Protein AF-A0A7J3Y0Q3-F1 (afdb_monomer_lite)

pLDDT: mean 72.99, std 20.31, range [28.58, 98.06]

Secondary structure (DSSP, 8-state):
----------SSS-SSTTTTS-GGGSHHHHHHHHHH-----PPPPHHHHHHHHHHHHHHHHHHHHHHHHHHHHHHH--

Sequence (78 aa):
MSWWKHHYCGPWPGHGPWSYLPPWERPGWILWWGAGIQPPVAPLTKEAELQYLENLRSYLQNLLKQVEDRINELKGSK

Foldseek 3Di:
DDPDDDDPPDPAPAPDPCNVPDRCPDPVNVVVVVVPCDDPPDPQDPVNVVVVVVVVVVVVVVVVVVVVVVVVVVVVVD

Structure (mmCIF, N/CA/C/O backbone):
data_AF-A0A7J3Y0Q3-F1
#
_entry.id   AF-A0A7J3Y0Q3-F1
#
loop_
_atom_site.group_PDB
_atom_site.id
_atom_site.type_symbol
_atom_site.label_atom_id
_atom_site.label_alt_id
_atom_site.label_comp_id
_atom_site.label_asym_id
_atom_site.label_en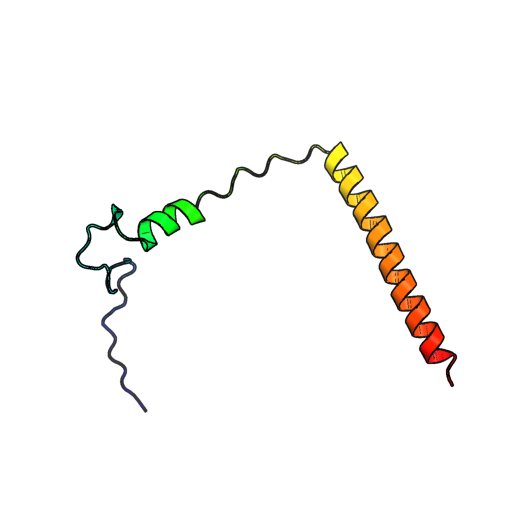tity_id
_atom_site.label_seq_id
_atom_site.pdbx_PDB_ins_code
_atom_site.Cartn_x
_atom_site.Cartn_y
_atom_site.Cartn_z
_atom_site.occupancy
_atom_site.B_iso_or_equiv
_atom_site.auth_seq_id
_atom_site.auth_comp_id
_atom_site.auth_asym_id
_atom_site.auth_atom_id
_atom_site.pdbx_PDB_model_num
ATOM 1 N N . MET A 1 1 ? -24.790 -40.552 6.172 1.00 36.28 1 MET A N 1
ATOM 2 C CA . MET A 1 1 ? -23.347 -40.822 6.350 1.00 36.28 1 MET A CA 1
ATOM 3 C C . MET A 1 1 ? -22.911 -41.832 5.304 1.00 36.28 1 MET A C 1
ATOM 5 O O . MET A 1 1 ? -23.593 -42.829 5.134 1.00 36.28 1 MET A O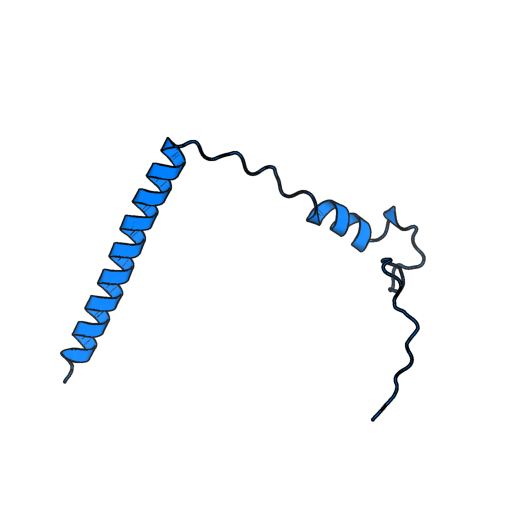 1
ATOM 9 N N . SER A 1 2 ? -21.794 -41.541 4.636 1.00 39.44 2 SER A N 1
ATOM 10 C CA . SER A 1 2 ? -21.064 -42.393 3.687 1.00 39.44 2 SER A CA 1
ATOM 11 C C . SER A 1 2 ? -21.740 -42.732 2.349 1.00 39.44 2 SER A C 1
ATOM 13 O O . SER A 1 2 ? -22.396 -43.756 2.209 1.00 39.44 2 SER A O 1
ATOM 15 N N . TRP A 1 3 ? -21.473 -41.904 1.334 1.00 28.58 3 TRP A N 1
ATOM 16 C CA . TRP A 1 3 ? -21.410 -42.323 -0.075 1.00 28.58 3 TRP A CA 1
ATOM 17 C C . TRP A 1 3 ? -20.048 -41.899 -0.641 1.00 28.58 3 TRP A C 1
ATOM 19 O O . TRP A 1 3 ? -19.912 -41.078 -1.543 1.00 28.58 3 TRP A O 1
ATOM 29 N N . TRP A 1 4 ? -19.003 -42.451 -0.026 1.00 41.62 4 TRP A N 1
ATOM 30 C CA . TRP A 1 4 ? -17.669 -42.503 -0.602 1.00 41.62 4 TRP A CA 1
ATOM 31 C C . TRP A 1 4 ? -17.698 -43.469 -1.792 1.00 41.62 4 TRP A C 1
ATOM 33 O O . TRP A 1 4 ? -17.625 -44.682 -1.621 1.00 41.62 4 TRP A O 1
ATOM 43 N N . LYS A 1 5 ? -17.792 -42.934 -3.010 1.00 39.88 5 LYS A N 1
ATOM 44 C CA . LYS A 1 5 ? -17.278 -43.597 -4.213 1.00 39.88 5 LYS A CA 1
ATOM 45 C C . LYS A 1 5 ? -16.365 -42.622 -4.941 1.00 39.88 5 LYS A C 1
ATOM 47 O O . LYS A 1 5 ? -16.761 -41.888 -5.839 1.00 39.88 5 LYS A O 1
ATOM 52 N N . HIS A 1 6 ? -15.117 -42.633 -4.482 1.00 44.09 6 HIS A N 1
ATOM 53 C CA . HIS A 1 6 ? -13.935 -42.404 -5.300 1.00 44.09 6 HIS A CA 1
ATOM 54 C C . HIS A 1 6 ? -14.164 -42.959 -6.708 1.00 44.09 6 HIS A C 1
ATOM 56 O O . HIS A 1 6 ? -14.344 -44.165 -6.804 1.00 44.09 6 HIS A O 1
ATOM 62 N N . HIS A 1 7 ? -14.190 -42.122 -7.755 1.00 39.94 7 HIS A N 1
ATOM 63 C CA . HIS A 1 7 ? -13.809 -42.526 -9.123 1.00 39.94 7 HIS A CA 1
ATOM 64 C C . HIS A 1 7 ? -13.731 -41.393 -10.171 1.00 39.94 7 HIS A C 1
ATOM 66 O O . HIS A 1 7 ? -13.793 -41.685 -11.357 1.00 39.94 7 HIS A O 1
ATOM 72 N N . TYR A 1 8 ? -13.534 -40.120 -9.799 1.00 45.56 8 TYR A N 1
ATOM 73 C CA . TYR A 1 8 ? -13.285 -39.061 -10.803 1.00 45.56 8 TYR A CA 1
ATOM 74 C C . TYR A 1 8 ? -12.171 -38.075 -10.418 1.00 45.56 8 TYR A C 1
ATOM 76 O O . TYR A 1 8 ? -12.196 -36.911 -10.803 1.00 45.56 8 TYR A O 1
ATOM 84 N N . CYS A 1 9 ? -11.145 -38.548 -9.704 1.00 44.22 9 CYS A N 1
ATOM 85 C CA . CYS A 1 9 ? -9.850 -37.865 -9.704 1.00 44.22 9 CYS A CA 1
ATOM 86 C C . CYS A 1 9 ? -9.067 -38.284 -10.954 1.00 44.22 9 CYS A C 1
ATOM 88 O O . CYS A 1 9 ? -8.292 -39.236 -10.924 1.00 44.22 9 CYS A O 1
ATOM 90 N N . GLY A 1 10 ? -9.279 -37.558 -12.047 1.00 42.16 10 GLY A N 1
ATOM 91 C CA . GLY A 1 10 ? -8.286 -37.382 -13.099 1.00 42.16 10 GLY A CA 1
ATOM 92 C C . GLY A 1 10 ? -7.967 -35.884 -13.198 1.00 42.16 10 GLY A C 1
ATOM 93 O O . GLY A 1 10 ? -8.905 -35.091 -13.194 1.00 42.16 10 GLY A O 1
ATOM 94 N N . PRO A 1 11 ? -6.694 -35.462 -13.287 1.00 51.72 11 PRO A N 1
ATOM 95 C CA . PRO A 1 11 ? -6.282 -34.051 -13.273 1.00 51.72 11 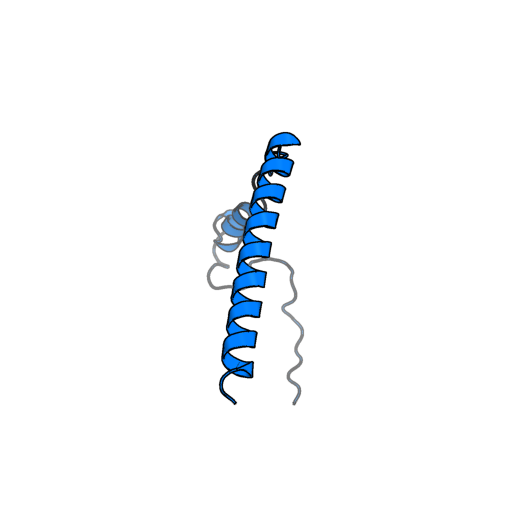PRO A CA 1
ATOM 96 C C . PRO A 1 11 ? -6.547 -33.315 -14.603 1.00 51.72 11 PRO A C 1
ATOM 98 O O . PRO A 1 11 ? -5.875 -32.338 -14.917 1.00 51.72 11 PRO A O 1
ATOM 101 N N . TRP A 1 12 ? -7.505 -33.775 -15.410 1.00 48.66 12 TRP A N 1
ATOM 102 C CA . TRP A 1 12 ? -7.710 -33.280 -16.770 1.00 48.66 12 TRP A CA 1
ATOM 103 C C . TRP A 1 12 ? -9.046 -32.544 -16.909 1.00 48.66 12 TRP A C 1
ATOM 105 O O . TRP A 1 12 ? -10.087 -33.072 -16.504 1.00 48.66 12 TRP A O 1
ATOM 115 N N . PRO A 1 13 ? -9.066 -31.350 -17.527 1.00 51.44 13 PRO A N 1
ATOM 116 C CA . PRO A 1 13 ? -10.296 -30.613 -17.760 1.00 51.44 13 PRO A CA 1
ATOM 117 C C . PRO A 1 13 ? -11.079 -31.318 -18.872 1.00 51.44 13 PRO A C 1
ATOM 119 O O . PRO A 1 13 ? -10.786 -31.172 -20.060 1.00 51.44 13 PRO A O 1
ATOM 122 N N . GLY A 1 14 ? -12.059 -32.140 -18.498 1.00 52.91 14 GLY A N 1
ATOM 123 C CA . GLY A 1 14 ? -12.821 -32.907 -19.484 1.00 52.91 14 GLY A CA 1
ATOM 124 C C . GLY A 1 14 ? -14.068 -33.635 -19.017 1.00 52.91 14 GLY A C 1
ATOM 125 O O . GLY A 1 14 ? -14.769 -34.181 -19.859 1.00 52.91 14 GLY A O 1
ATOM 126 N N . HIS A 1 15 ? -14.393 -33.600 -17.726 1.00 58.22 15 HIS A N 1
ATOM 127 C CA . HIS A 1 15 ? -15.664 -34.095 -17.195 1.00 58.22 15 HIS A CA 1
ATOM 128 C C . HIS A 1 15 ? -16.596 -32.915 -16.908 1.00 58.22 15 HIS A C 1
ATOM 130 O O . HIS A 1 15 ? -16.880 -32.579 -15.764 1.00 58.22 15 HIS A O 1
ATOM 136 N N . GLY A 1 16 ? -17.015 -32.240 -17.976 1.00 68.44 16 GLY A N 1
ATOM 137 C CA . GLY A 1 16 ? -17.911 -31.089 -17.928 1.00 68.44 16 GLY A CA 1
ATOM 138 C C . GLY A 1 16 ? -18.741 -30.984 -19.209 1.00 68.44 16 GLY A C 1
ATOM 139 O O . GLY A 1 16 ? -18.550 -31.789 -20.120 1.00 68.44 16 GLY A O 1
ATOM 140 N N . PRO A 1 17 ? -19.630 -29.987 -19.323 1.00 75.31 17 PRO A N 1
ATOM 141 C CA . PRO A 1 17 ? -20.543 -29.815 -20.460 1.00 75.31 17 PRO A CA 1
ATOM 142 C C . PRO A 1 17 ? -19.849 -29.606 -21.816 1.00 75.31 17 PRO A C 1
ATOM 144 O O . PRO A 1 17 ? -20.526 -29.517 -22.829 1.00 75.31 17 PRO A O 1
ATOM 147 N N . TRP A 1 18 ? -18.517 -29.535 -21.853 1.00 70.19 18 TRP A N 1
ATOM 148 C CA . TRP A 1 18 ? -17.692 -29.320 -23.045 1.00 70.19 18 TRP A CA 1
ATOM 149 C C . TRP A 1 18 ? -16.752 -30.506 -23.331 1.00 70.19 18 TRP A C 1
ATOM 151 O O . TRP A 1 18 ? -15.751 -30.365 -24.030 1.00 70.19 18 TRP A O 1
ATOM 161 N N . SER A 1 19 ? -17.053 -31.685 -22.772 1.00 73.06 19 SER A N 1
ATOM 162 C CA . SER A 1 19 ? -16.280 -32.924 -22.952 1.00 73.06 19 SER A CA 1
ATOM 163 C C . SER A 1 19 ? -16.277 -33.450 -24.392 1.00 73.06 19 SER A C 1
ATOM 165 O O . SER A 1 19 ? -15.357 -34.170 -24.772 1.00 73.06 19 SER A O 1
ATOM 167 N N . TYR A 1 20 ? -17.275 -33.071 -25.196 1.00 79.56 20 TYR A N 1
ATOM 168 C CA . TYR A 1 20 ? -17.378 -33.433 -26.611 1.00 79.56 20 TYR A CA 1
ATOM 169 C C . TYR A 1 20 ? -16.433 -32.630 -27.517 1.00 79.56 20 TYR A C 1
ATOM 171 O O . TYR A 1 20 ? -16.166 -33.055 -28.636 1.00 79.56 20 TYR A O 1
ATOM 179 N N . LEU A 1 21 ? -15.918 -31.488 -27.050 1.00 79.62 21 LEU A N 1
ATOM 180 C CA . LEU A 1 21 ? -14.952 -30.687 -27.800 1.00 79.62 21 LEU A CA 1
ATOM 181 C C . LEU A 1 21 ? -13.532 -31.226 -27.592 1.00 79.62 21 LEU A C 1
ATOM 183 O O . LEU A 1 21 ? -13.219 -31.700 -26.486 1.00 79.62 21 LEU A O 1
ATOM 187 N N . PRO A 1 22 ? -12.647 -31.130 -28.599 1.00 77.75 22 PRO A N 1
ATOM 188 C CA . PRO A 1 22 ? -11.233 -31.406 -28.408 1.00 77.75 22 PRO A CA 1
ATOM 189 C C . PRO A 1 22 ? -10.628 -30.447 -27.364 1.00 77.75 22 PRO A C 1
ATOM 191 O O . PRO A 1 22 ? -11.098 -29.316 -27.224 1.00 77.75 22 PRO A O 1
ATOM 194 N N . PRO A 1 23 ? -9.591 -30.863 -26.608 1.00 69.81 23 PRO 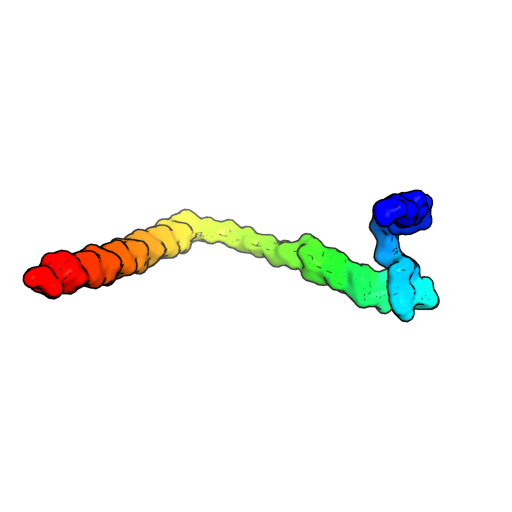A N 1
ATOM 195 C CA . PRO A 1 23 ? -9.083 -30.108 -25.460 1.00 69.81 23 PRO A CA 1
ATOM 196 C C . PRO A 1 23 ? -8.767 -28.634 -25.735 1.00 69.81 23 PRO A C 1
ATOM 198 O O . PRO A 1 23 ? -9.060 -27.803 -24.884 1.00 69.81 23 PRO A O 1
ATOM 201 N N . TRP A 1 24 ? -8.240 -28.298 -26.916 1.00 75.44 24 TRP A N 1
ATOM 202 C CA . TRP A 1 24 ? -7.848 -26.931 -27.283 1.00 75.44 24 TRP A CA 1
ATOM 203 C C . TRP A 1 24 ? -9.015 -25.972 -27.554 1.00 75.44 24 TRP A C 1
ATOM 205 O O . TRP A 1 24 ? -8.837 -24.762 -27.460 1.00 75.44 24 TRP A O 1
ATOM 215 N N . GLU A 1 25 ? -10.208 -26.495 -27.842 1.00 78.62 25 GLU A N 1
ATOM 216 C CA . GLU A 1 25 ? -11.438 -25.706 -28.018 1.00 78.62 25 GLU A CA 1
ATOM 217 C C . GLU A 1 25 ? -12.201 -25.529 -26.698 1.00 78.62 25 GLU A C 1
ATOM 219 O O . GLU A 1 25 ? -13.215 -24.833 -26.638 1.00 78.62 25 GLU A O 1
ATOM 224 N N . ARG A 1 26 ? -11.730 -26.152 -25.609 1.00 81.69 26 ARG A N 1
ATOM 225 C CA . ARG A 1 26 ? -12.392 -26.056 -24.309 1.00 81.69 26 ARG A CA 1
ATOM 226 C C . ARG A 1 26 ? -12.079 -24.706 -23.657 1.00 81.69 26 ARG A C 1
ATOM 228 O O . ARG A 1 26 ? -10.913 -24.330 -23.555 1.00 81.69 26 ARG A O 1
ATOM 235 N N . PRO A 1 27 ? -13.071 -24.016 -23.076 1.00 72.62 27 PRO A N 1
ATOM 236 C CA . PRO A 1 27 ? -12.847 -22.748 -22.380 1.00 72.62 27 PRO A CA 1
ATOM 237 C C . PRO A 1 27 ? -11.830 -22.844 -21.238 1.00 72.62 27 PRO A C 1
ATOM 239 O O . PRO A 1 27 ? -11.032 -21.934 -21.048 1.00 72.62 27 PRO A O 1
ATOM 242 N N . GLY A 1 28 ? -11.789 -23.972 -20.519 1.00 68.25 28 GLY A N 1
ATOM 243 C CA . GLY A 1 28 ? -10.773 -24.215 -19.489 1.00 68.25 28 GLY A CA 1
ATOM 244 C C . GLY A 1 28 ? -9.339 -24.255 -20.034 1.00 68.25 28 GLY A C 1
ATOM 245 O O . GLY A 1 28 ? -8.420 -23.859 -19.329 1.00 68.25 28 GLY A O 1
ATOM 246 N N . TRP A 1 29 ? -9.142 -24.675 -21.288 1.00 69.44 29 TRP A N 1
ATOM 247 C CA . TRP A 1 29 ? -7.834 -24.679 -21.948 1.00 69.44 29 TRP A CA 1
ATOM 248 C C . TRP A 1 29 ? -7.379 -23.266 -22.314 1.00 69.44 29 TRP A C 1
ATOM 250 O O . TRP A 1 29 ? -6.250 -22.884 -22.017 1.00 69.44 29 TRP A O 1
ATOM 260 N N . ILE A 1 30 ? -8.282 -22.465 -22.884 1.00 67.75 30 ILE A N 1
ATOM 261 C CA . ILE A 1 30 ? -8.029 -21.054 -23.213 1.00 67.75 30 ILE A CA 1
ATOM 262 C C . ILE A 1 30 ? -7.711 -20.259 -21.940 1.00 67.75 30 ILE A C 1
ATOM 264 O O . ILE A 1 30 ? -6.754 -19.489 -21.906 1.00 67.75 30 ILE A O 1
ATOM 268 N N . LEU A 1 31 ? -8.472 -20.488 -20.868 1.00 65.44 31 LEU A N 1
ATOM 269 C CA . LEU A 1 31 ? -8.256 -19.831 -19.580 1.00 65.44 31 LEU A CA 1
ATOM 270 C C . LEU A 1 31 ? -6.970 -20.292 -18.888 1.00 65.44 31 LEU 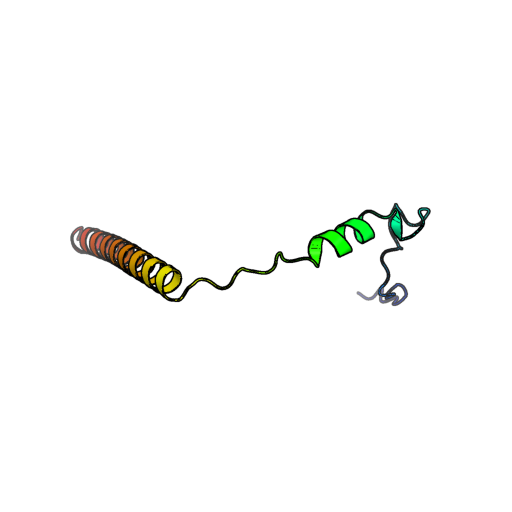A C 1
ATOM 272 O O . LEU A 1 31 ? -6.351 -19.489 -18.203 1.00 65.44 31 LEU A O 1
ATOM 276 N N . TRP A 1 32 ? -6.530 -21.540 -19.070 1.00 62.38 32 TRP A N 1
ATOM 277 C CA . TRP A 1 32 ? -5.269 -22.023 -18.496 1.00 62.38 32 TRP A CA 1
ATOM 278 C C . TRP A 1 32 ? -4.050 -21.337 -19.128 1.00 62.38 32 TRP A C 1
ATOM 280 O O . TRP A 1 32 ? -3.150 -20.896 -18.414 1.00 62.38 32 TRP A O 1
ATOM 290 N N . TRP A 1 33 ? -4.068 -21.145 -20.450 1.00 60.50 33 TRP A N 1
ATOM 291 C CA . TRP A 1 33 ? -3.060 -20.340 -21.149 1.00 60.50 33 TRP A CA 1
ATOM 292 C C . TRP A 1 33 ? -3.185 -18.840 -20.845 1.00 60.50 33 TRP A C 1
ATOM 294 O O . TRP A 1 33 ? -2.172 -18.151 -20.753 1.00 60.50 33 TRP A O 1
ATOM 304 N N . GLY A 1 34 ? -4.404 -18.335 -20.633 1.00 55.84 34 GLY A N 1
ATOM 305 C CA . GLY A 1 34 ? -4.650 -16.941 -20.250 1.00 55.84 34 GLY A CA 1
ATOM 306 C C . GLY A 1 34 ? -4.282 -16.605 -18.799 1.00 55.84 34 GLY A C 1
ATOM 307 O O . GLY A 1 34 ? -3.906 -15.474 -18.514 1.00 55.84 34 GLY A O 1
ATOM 308 N N . ALA A 1 35 ? -4.354 -17.575 -17.883 1.00 55.97 35 ALA A N 1
ATOM 309 C CA . ALA A 1 35 ? -4.069 -17.386 -16.458 1.00 55.97 35 ALA A CA 1
ATOM 310 C C . ALA A 1 35 ? -2.588 -17.594 -16.090 1.00 55.97 35 ALA A C 1
ATOM 312 O O . ALA A 1 35 ? -2.167 -17.187 -15.009 1.00 55.97 35 ALA A O 1
ATOM 313 N N . GLY A 1 36 ? -1.801 -18.239 -16.959 1.00 51.41 36 GLY A N 1
ATOM 314 C CA . GLY A 1 36 ? -0.396 -18.573 -16.697 1.00 51.41 36 GLY A CA 1
ATOM 315 C C . GLY A 1 36 ? 0.620 -17.517 -17.138 1.00 51.41 36 GLY A C 1
ATOM 316 O O . GLY A 1 36 ? 1.761 -17.542 -16.681 1.00 51.41 36 GLY A O 1
ATOM 317 N N . ILE A 1 37 ? 0.229 -16.580 -18.002 1.00 51.50 37 ILE A N 1
ATOM 318 C CA . ILE A 1 37 ? 1.115 -15.514 -18.478 1.00 51.50 37 ILE A CA 1
ATOM 319 C C . ILE A 1 37 ? 0.860 -14.289 -17.606 1.00 51.50 37 ILE A C 1
ATOM 321 O O . ILE A 1 37 ? 0.142 -13.365 -17.984 1.00 51.50 37 ILE A O 1
ATOM 325 N N . GLN A 1 38 ? 1.439 -14.282 -16.403 1.00 52.59 38 GLN A N 1
ATOM 326 C CA . GLN A 1 38 ? 1.661 -13.001 -15.742 1.00 52.59 38 GLN A CA 1
ATOM 327 C C . GLN A 1 38 ? 2.577 -12.187 -16.668 1.00 52.59 38 GLN A C 1
ATOM 329 O O . GLN A 1 38 ? 3.617 -12.714 -17.081 1.00 52.59 38 GLN A O 1
ATOM 334 N N . PRO A 1 39 ? 2.210 -10.950 -17.053 1.00 50.91 39 PRO A N 1
ATOM 335 C CA . PRO A 1 39 ? 3.134 -10.108 -17.794 1.00 50.91 39 PRO A CA 1
ATOM 336 C C . PRO A 1 39 ? 4.429 -10.005 -16.978 1.00 50.91 39 PRO A C 1
ATOM 338 O O . PRO A 1 39 ? 4.350 -9.927 -15.747 1.00 50.91 39 PRO A O 1
ATOM 341 N N . PRO A 1 40 ? 5.614 -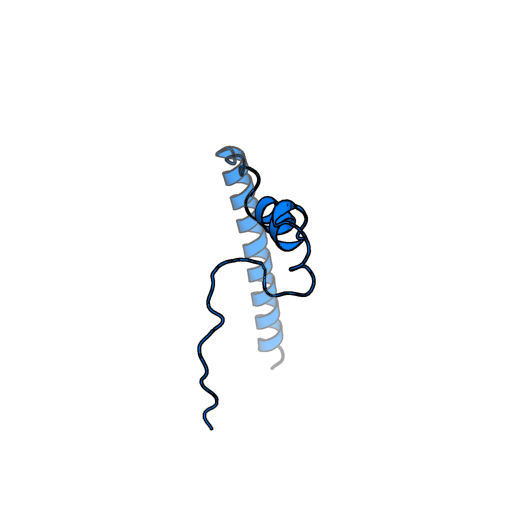10.035 -17.613 1.00 52.31 40 PRO A N 1
ATOM 342 C CA . PRO A 1 40 ? 6.854 -9.813 -16.889 1.00 52.31 40 PRO A CA 1
ATOM 343 C C . PRO A 1 40 ? 6.724 -8.474 -16.168 1.00 52.31 40 PRO A C 1
ATOM 345 O O . PRO A 1 40 ? 6.588 -7.427 -16.803 1.00 52.31 40 PRO A O 1
ATOM 348 N N . VAL A 1 41 ? 6.693 -8.518 -14.836 1.00 58.69 41 VAL A N 1
ATOM 349 C CA . VAL A 1 41 ? 6.710 -7.315 -14.012 1.00 58.69 41 VAL A CA 1
ATOM 350 C C . VAL A 1 41 ? 8.046 -6.654 -14.315 1.00 58.69 41 VAL A C 1
ATOM 352 O O . VAL A 1 41 ? 9.098 -7.188 -13.959 1.00 58.69 41 VAL A O 1
ATOM 355 N N . ALA A 1 42 ? 8.020 -5.551 -15.063 1.00 59.00 42 ALA A N 1
ATOM 356 C CA . ALA A 1 42 ? 9.222 -4.778 -15.317 1.00 59.00 42 ALA A CA 1
ATOM 357 C C . ALA A 1 42 ? 9.844 -4.426 -13.955 1.00 59.00 42 ALA A C 1
ATOM 359 O O . ALA A 1 42 ? 9.111 -3.975 -13.068 1.00 59.00 42 ALA A O 1
ATOM 360 N N . PRO A 1 43 ? 11.153 -4.656 -13.744 1.00 62.31 43 PRO A N 1
ATOM 361 C CA . PRO A 1 43 ? 11.778 -4.282 -12.487 1.00 62.31 43 PRO A CA 1
ATOM 362 C C . PRO A 1 43 ? 11.628 -2.768 -12.320 1.00 62.31 43 PRO A C 1
ATOM 364 O O . PRO A 1 43 ? 12.062 -2.009 -13.190 1.00 62.31 43 PRO A O 1
ATOM 367 N N . LEU A 1 44 ? 10.992 -2.323 -11.229 1.00 64.44 44 LEU A N 1
ATOM 368 C CA . LEU A 1 44 ? 11.005 -0.907 -10.873 1.00 64.44 44 LEU A CA 1
ATOM 369 C C . LEU A 1 44 ? 12.471 -0.464 -10.771 1.00 64.44 44 LEU A C 1
ATOM 371 O O . LEU A 1 44 ? 13.299 -1.143 -10.160 1.00 64.44 44 LEU A O 1
ATOM 375 N N . THR A 1 45 ? 12.814 0.665 -11.390 1.00 82.56 45 THR A N 1
ATOM 376 C CA . THR A 1 45 ? 14.125 1.279 -11.171 1.00 82.56 45 THR A CA 1
ATOM 377 C C . THR A 1 45 ? 14.235 1.682 -9.700 1.00 82.56 45 THR A C 1
ATOM 379 O O . THR A 1 45 ? 13.237 2.045 -9.077 1.00 82.56 45 THR A O 1
ATOM 382 N N . LYS A 1 46 ? 15.448 1.646 -9.133 1.00 86.19 46 LYS A N 1
ATOM 383 C CA . LYS A 1 46 ? 15.679 1.992 -7.715 1.00 86.19 46 LYS A CA 1
ATOM 384 C C . LYS A 1 46 ? 15.085 3.356 -7.338 1.00 86.19 46 LYS A C 1
ATOM 386 O O . LYS A 1 46 ? 14.576 3.525 -6.239 1.00 86.19 46 LYS A O 1
ATOM 391 N N . GLU A 1 47 ? 15.130 4.314 -8.261 1.00 85.75 47 GLU A N 1
ATOM 392 C CA . GLU A 1 47 ? 14.565 5.657 -8.089 1.00 85.75 47 GLU A CA 1
ATOM 393 C C . GLU A 1 47 ? 13.032 5.642 -8.032 1.00 85.75 47 GLU A C 1
ATOM 395 O O . GLU A 1 47 ? 12.444 6.250 -7.140 1.00 85.75 47 GLU A O 1
ATOM 400 N N . ALA A 1 48 ? 12.381 4.906 -8.940 1.00 83.50 48 ALA A N 1
ATOM 401 C CA . ALA A 1 48 ? 10.926 4.773 -8.953 1.00 83.50 48 ALA A CA 1
ATOM 402 C C . ALA A 1 48 ? 10.416 4.039 -7.705 1.00 83.50 48 ALA A C 1
ATOM 404 O O . ALA A 1 48 ? 9.380 4.403 -7.150 1.00 83.50 48 ALA A O 1
ATOM 405 N N . GLU A 1 49 ? 11.155 3.029 -7.241 1.00 87.94 49 GLU A N 1
ATOM 406 C CA . GLU A 1 49 ? 10.842 2.318 -6.004 1.00 87.94 49 GLU A CA 1
ATOM 407 C C . GLU A 1 49 ? 10.975 3.237 -4.784 1.00 87.94 49 GLU A C 1
ATOM 409 O O . GLU A 1 49 ? 10.058 3.296 -3.967 1.00 87.94 49 GLU A O 1
ATOM 414 N N . LEU A 1 50 ? 12.054 4.022 -4.687 1.00 93.31 50 LEU A N 1
ATOM 415 C CA . LEU A 1 50 ? 12.223 5.003 -3.611 1.00 93.31 50 LEU A CA 1
ATOM 416 C C . LEU A 1 50 ? 11.079 6.020 -3.582 1.00 93.31 50 LEU A C 1
ATOM 418 O O . LEU A 1 50 ? 10.470 6.220 -2.532 1.00 93.31 50 LEU A O 1
ATOM 422 N N . GLN A 1 51 ? 10.731 6.599 -4.731 1.00 92.00 51 GLN A N 1
ATOM 423 C CA . GLN A 1 51 ? 9.636 7.563 -4.821 1.00 92.00 51 GLN A CA 1
ATOM 424 C C . GLN A 1 51 ? 8.291 6.935 -4.423 1.00 92.00 51 GLN A C 1
ATOM 426 O O . GLN A 1 51 ? 7.491 7.548 -3.712 1.00 92.00 51 GLN A O 1
ATOM 431 N N . TYR A 1 52 ? 8.034 5.697 -4.851 1.00 90.88 52 TYR A N 1
ATOM 432 C CA . TYR A 1 52 ? 6.843 4.953 -4.448 1.00 90.88 52 TYR A CA 1
ATOM 433 C C . TYR A 1 52 ? 6.793 4.746 -2.929 1.00 90.88 52 TYR A C 1
ATOM 435 O O . TYR A 1 52 ? 5.762 5.008 -2.307 1.00 90.88 52 TYR A O 1
ATOM 443 N N . LEU A 1 53 ? 7.904 4.331 -2.317 1.00 94.62 53 LEU A N 1
ATOM 444 C CA . LEU A 1 53 ? 7.986 4.103 -0.876 1.00 94.62 53 LEU A CA 1
ATOM 445 C C . LEU A 1 53 ? 7.835 5.398 -0.067 1.00 94.62 53 LEU A C 1
ATOM 447 O O . LEU A 1 53 ? 7.179 5.392 0.974 1.00 94.62 53 LEU A O 1
ATOM 451 N N . GLU A 1 54 ? 8.381 6.517 -0.540 1.00 95.00 54 GLU A N 1
ATOM 452 C CA . GLU A 1 54 ? 8.201 7.831 0.089 1.00 95.00 54 GLU A CA 1
ATOM 453 C C . GLU A 1 54 ? 6.738 8.289 0.053 1.00 95.00 54 GLU A C 1
ATOM 455 O O . GLU A 1 54 ? 6.188 8.721 1.073 1.00 95.00 54 GLU A O 1
ATOM 460 N N . ASN A 1 55 ? 6.075 8.126 -1.093 1.00 94.06 55 ASN A N 1
ATOM 461 C CA . ASN A 1 55 ? 4.649 8.412 -1.237 1.00 94.06 55 ASN A CA 1
ATOM 462 C C . ASN A 1 55 ? 3.797 7.508 -0.336 1.00 94.06 55 ASN A C 1
ATOM 464 O O . ASN A 1 55 ? 2.867 7.972 0.322 1.00 94.06 55 ASN A O 1
ATOM 468 N N . LEU A 1 56 ? 4.137 6.222 -0.256 1.00 95.44 56 LEU A N 1
ATOM 469 C CA . LEU A 1 56 ? 3.446 5.267 0.604 1.00 95.44 56 LEU A CA 1
ATOM 470 C C . LEU A 1 56 ? 3.628 5.627 2.083 1.00 95.44 56 LEU A C 1
ATOM 472 O O . LEU A 1 56 ? 2.666 5.605 2.852 1.00 95.44 56 LEU A O 1
ATOM 476 N N . ARG A 1 57 ? 4.838 6.030 2.484 1.00 97.12 57 ARG A N 1
ATOM 477 C CA . ARG A 1 57 ? 5.125 6.496 3.844 1.00 97.12 57 ARG A CA 1
ATOM 478 C C . ARG A 1 57 ? 4.266 7.704 4.216 1.00 97.12 57 ARG A C 1
ATOM 480 O O . ARG A 1 57 ? 3.672 7.697 5.293 1.00 97.12 57 ARG A O 1
ATOM 487 N N . SER A 1 58 ? 4.191 8.720 3.356 1.00 96.19 58 SER A N 1
ATOM 488 C CA . SER A 1 58 ? 3.401 9.926 3.642 1.00 96.19 58 SER A CA 1
ATOM 489 C C . SER A 1 58 ? 1.902 9.618 3.728 1.00 96.19 58 SER A C 1
ATOM 491 O O . SER A 1 58 ? 1.219 10.090 4.639 1.00 96.19 58 SER A O 1
ATOM 493 N N . TYR A 1 59 ? 1.398 8.745 2.852 1.00 97.25 59 TYR A N 1
ATOM 494 C CA . TYR A 1 59 ? 0.021 8.259 2.896 1.00 97.25 59 TYR A CA 1
ATOM 495 C C . TYR A 1 59 ? -0.309 7.556 4.221 1.00 97.25 59 TYR A C 1
ATOM 497 O O . TYR A 1 59 ? -1.296 7.898 4.876 1.00 97.25 59 TYR A O 1
ATOM 505 N N . LEU A 1 60 ? 0.540 6.620 4.657 1.00 98.00 60 LEU A N 1
ATOM 506 C CA . LEU A 1 60 ? 0.335 5.899 5.914 1.00 98.00 60 LEU A CA 1
ATOM 507 C C . LEU A 1 60 ? 0.394 6.822 7.135 1.00 98.00 60 LEU A C 1
ATOM 509 O O . LEU A 1 60 ? -0.401 6.660 8.057 1.00 98.00 60 LEU A O 1
ATOM 513 N N . GLN A 1 61 ? 1.291 7.811 7.142 1.00 98.00 61 GLN A N 1
ATOM 514 C CA . GLN A 1 61 ? 1.352 8.803 8.218 1.00 98.00 61 GLN A CA 1
ATOM 515 C C . GLN A 1 61 ? 0.064 9.631 8.311 1.00 98.00 61 GLN A C 1
ATOM 517 O O . GLN A 1 61 ? -0.436 9.865 9.410 1.00 98.00 61 GLN A O 1
ATOM 522 N N . ASN A 1 62 ? -0.510 10.025 7.172 1.00 97.06 62 ASN A N 1
ATOM 523 C CA . ASN A 1 62 ? -1.785 10.741 7.146 1.00 97.06 62 ASN A CA 1
ATOM 524 C C . ASN A 1 62 ? -2.942 9.884 7.673 1.00 97.06 62 ASN A C 1
ATOM 526 O O . ASN A 1 62 ? -3.774 10.386 8.427 1.00 97.06 62 ASN A O 1
ATOM 530 N N . LEU A 1 63 ? -2.992 8.599 7.308 1.00 97.44 63 LEU A N 1
ATOM 531 C CA . LEU A 1 63 ? -3.989 7.671 7.849 1.00 97.44 63 LEU A CA 1
ATOM 532 C C . LEU A 1 63 ? -3.846 7.503 9.361 1.00 97.44 63 LEU A C 1
ATOM 534 O O . LEU A 1 63 ? -4.843 7.542 10.077 1.00 97.44 63 LEU A O 1
ATOM 538 N N . LEU A 1 64 ? -2.614 7.346 9.844 1.00 98.06 64 LEU A N 1
ATOM 539 C CA . LEU A 1 64 ? -2.334 7.214 11.270 1.00 98.06 64 LEU A CA 1
ATOM 540 C C . LEU A 1 64 ? -2.845 8.444 12.028 1.00 98.06 64 LEU A C 1
ATOM 542 O O . LEU A 1 64 ? -3.576 8.296 13.004 1.00 98.06 64 LEU A O 1
ATOM 546 N N . LYS A 1 65 ? -2.567 9.644 11.510 1.00 97.88 65 LYS A N 1
ATOM 547 C CA . LYS A 1 65 ? -3.075 10.894 12.080 1.00 97.88 65 LYS A CA 1
ATOM 548 C C . LYS A 1 65 ? -4.606 10.934 12.145 1.00 97.88 65 LYS A C 1
ATOM 550 O O . LYS A 1 65 ? -5.155 11.258 13.189 1.00 97.88 65 LYS A O 1
ATOM 555 N N . GLN A 1 66 ? -5.305 10.554 11.073 1.00 97.50 66 GLN A N 1
ATOM 556 C CA . GLN A 1 66 ? -6.776 10.512 11.078 1.00 97.50 66 GLN A CA 1
ATOM 557 C C . GLN A 1 66 ? -7.330 9.562 12.147 1.00 97.50 66 GLN A C 1
ATOM 559 O O . GLN A 1 66 ? -8.334 9.860 12.794 1.00 97.50 66 GLN A O 1
ATOM 564 N N . VAL A 1 67 ? -6.676 8.414 12.342 1.00 97.81 67 VAL A N 1
ATOM 565 C CA . VAL A 1 67 ? -7.055 7.451 13.381 1.00 97.81 67 VAL A CA 1
ATOM 566 C C . VAL A 1 67 ? -6.838 8.044 14.774 1.00 97.81 67 VAL A C 1
ATOM 568 O O . VAL A 1 67 ? -7.720 7.927 15.625 1.00 97.81 67 VAL A O 1
ATOM 571 N N . GLU A 1 68 ? -5.705 8.704 15.012 1.00 97.69 68 GLU A N 1
ATOM 572 C CA . GLU A 1 68 ? -5.415 9.382 16.281 1.00 97.69 68 GLU A CA 1
ATOM 573 C C . GLU A 1 68 ? -6.411 10.505 16.581 1.00 97.69 68 GLU A C 1
ATOM 575 O O . GLU A 1 68 ? -6.952 10.556 17.688 1.00 97.69 68 GLU A O 1
ATOM 580 N N . ASP A 1 69 ? -6.709 11.352 15.594 1.00 97.31 69 ASP A N 1
ATOM 581 C CA . ASP A 1 69 ? -7.701 12.422 15.708 1.00 97.31 69 ASP A CA 1
ATOM 582 C C . ASP A 1 69 ? -9.066 11.837 16.100 1.00 97.31 69 ASP A C 1
ATOM 584 O O . ASP A 1 69 ? -9.682 12.276 17.076 1.00 97.31 69 ASP A O 1
ATOM 588 N N . ARG A 1 70 ? -9.489 10.749 15.439 1.00 96.69 70 ARG A N 1
ATOM 589 C CA . ARG A 1 70 ? -10.751 10.070 15.756 1.00 96.69 70 ARG A CA 1
ATOM 590 C C . ARG A 1 70 ? -10.769 9.475 17.165 1.00 96.69 70 ARG A C 1
ATOM 592 O O . ARG A 1 70 ? -11.795 9.515 17.844 1.00 96.69 70 ARG A O 1
ATOM 599 N N . ILE A 1 71 ? -9.653 8.912 17.622 1.00 96.56 71 ILE A N 1
ATOM 600 C CA . ILE A 1 71 ? -9.522 8.400 18.991 1.00 96.56 71 ILE A CA 1
ATOM 601 C C . ILE A 1 71 ? -9.645 9.544 20.002 1.00 96.56 71 ILE A C 1
ATOM 603 O O . ILE A 1 71 ? -10.312 9.381 21.025 1.00 96.56 71 ILE A O 1
ATOM 607 N N . ASN A 1 72 ? -9.017 10.687 19.732 1.00 96.12 72 ASN A N 1
ATOM 608 C CA . ASN A 1 72 ? -9.043 11.848 20.617 1.00 96.12 72 ASN A CA 1
ATOM 609 C C . ASN A 1 72 ? -10.443 12.457 20.717 1.00 96.12 72 ASN A C 1
ATOM 611 O O . ASN A 1 72 ? -10.889 12.732 21.828 1.00 96.12 72 ASN A O 1
ATOM 615 N N . GLU A 1 73 ? -11.167 12.576 19.601 1.00 94.38 73 GLU A N 1
ATOM 616 C CA . GLU A 1 73 ? -12.582 12.973 19.597 1.00 94.38 73 GLU A CA 1
ATOM 617 C C . GLU A 1 73 ? -13.422 12.078 20.519 1.00 94.38 73 GLU A C 1
ATOM 619 O O . GLU A 1 73 ? -14.162 12.565 21.373 1.00 94.38 73 GLU A O 1
ATOM 624 N N . LEU A 1 74 ? -13.277 10.755 20.391 1.00 94.75 74 LEU A N 1
ATOM 625 C CA . LEU A 1 74 ? -14.032 9.794 21.200 1.00 94.75 74 LEU A CA 1
ATOM 626 C C . LEU A 1 74 ? -13.628 9.817 22.679 1.00 94.75 74 LEU A C 1
ATOM 628 O O . LEU A 1 74 ? -14.472 9.610 23.548 1.00 94.75 74 LEU A O 1
ATOM 632 N N . LYS A 1 75 ? -12.350 10.071 22.984 1.00 88.69 75 LYS A N 1
ATOM 633 C CA . LYS A 1 75 ? -11.865 10.217 24.364 1.00 88.69 75 LYS A CA 1
ATOM 634 C C . LYS A 1 75 ? -12.322 11.524 25.013 1.00 88.69 75 LYS A C 1
ATOM 636 O O . LYS A 1 75 ? -12.589 11.514 26.210 1.00 88.69 75 LYS A O 1
ATOM 641 N N . GLY A 1 76 ? -12.389 12.614 24.246 1.00 82.44 76 GLY A N 1
ATOM 642 C CA . GLY A 1 76 ? -12.831 13.936 24.697 1.00 82.44 76 GLY A CA 1
ATOM 643 C C . GLY A 1 76 ? -14.350 14.088 24.801 1.00 82.44 76 GLY A C 1
ATOM 644 O O . GLY A 1 76 ? -14.820 14.994 25.473 1.00 82.44 76 GLY A O 1
ATOM 645 N N . SER A 1 77 ? -15.123 13.189 24.186 1.00 67.62 77 SER A N 1
ATOM 646 C CA . SER A 1 77 ? -16.589 13.128 24.294 1.00 67.62 77 SER A CA 1
ATOM 647 C C . SER A 1 77 ? -17.090 12.441 25.587 1.00 67.62 77 SER A C 1
ATOM 649 O O . SER A 1 77 ? -18.183 11.868 25.593 1.00 67.62 77 SER A O 1
ATOM 651 N N . LYS A 1 78 ? -16.298 12.467 26.663 1.00 51.72 78 LYS A N 1
ATOM 652 C CA . LYS A 1 78 ? -16.662 12.005 28.013 1.00 51.72 78 LYS A CA 1
ATOM 653 C C . LYS A 1 78 ? -16.910 13.195 28.924 1.00 51.72 78 LYS A C 1
ATOM 655 O O . LYS A 1 78 ? -17.861 13.095 29.726 1.00 51.72 78 LYS A O 1
#

Organism: NCBI:txid1200300

Radius of gyration: 26.7 Å; chains: 1; bounding box: 39×58×56 Å